Protein AF-A0A191HV98-F1 (afdb_monomer_lite)

Secondary structure (DSSP, 8-state):
-EEE--SHHHHHHHT-GGGGGGT----EEEES-TTTTT-EETTEEEEEGGGHHHHTTT--

Radius of gyration: 11.13 Å; chains: 1; bounding box: 24×17×32 Å

Sequence (60 aa):
MAIIGAGHLGGALLAYSGFGDRGFYTSAIFDADKSKIGTEIGGLIVEDISNFKTITKREK

pLDDT: mean 88.93, std 8.84, range [46.75, 97.38]

Foldseek 3Di:
DEAEDPDPVSLVVLVDCVCVVVVHHYPAYEYCDPVQQQPDGNNHGHHHPVCVVVVVVVVD

Structure (mmCIF, N/CA/C/O backbone):
data_AF-A0A191HV98-F1
#
_entry.id   AF-A0A191HV98-F1
#
loop_
_atom_site.group_PDB
_atom_site.id
_atom_site.type_symbol
_atom_site.label_atom_id
_atom_site.label_alt_id
_atom_site.label_comp_id
_atom_site.label_asym_id
_atom_site.label_entity_id
_atom_site.label_seq_id
_atom_site.pdbx_PDB_ins_code
_atom_site.Cartn_x
_atom_site.Cartn_y
_atom_site.Cartn_z
_atom_site.occupancy
_atom_site.B_iso_or_equiv
_atom_site.auth_seq_id
_atom_site.auth_comp_id
_atom_site.auth_asym_id
_atom_site.auth_atom_id
_atom_site.pdbx_PDB_model_num
ATOM 1 N N . MET A 1 1 ? -3.441 -1.365 -10.429 1.00 88.88 1 MET A N 1
ATOM 2 C CA . MET A 1 1 ? -3.291 -2.631 -9.660 1.00 88.88 1 MET A CA 1
ATOM 3 C C . MET A 1 1 ? -3.083 -2.276 -8.195 1.00 88.88 1 MET A C 1
ATOM 5 O O . MET A 1 1 ? -2.566 -1.200 -7.938 1.00 88.88 1 MET A O 1
ATOM 9 N N . ALA A 1 2 ? -3.477 -3.122 -7.244 1.00 91.25 2 ALA A N 1
ATOM 10 C CA . ALA A 1 2 ? -3.241 -2.861 -5.823 1.00 91.25 2 ALA A CA 1
ATOM 11 C C . ALA A 1 2 ? -2.494 -4.024 -5.165 1.00 91.25 2 ALA A C 1
ATOM 13 O O . ALA A 1 2 ? -2.720 -5.180 -5.526 1.00 91.25 2 ALA A O 1
ATOM 14 N N . ILE A 1 3 ? -1.631 -3.713 -4.200 1.00 93.62 3 ILE A N 1
ATOM 15 C CA . ILE A 1 3 ? -0.906 -4.696 -3.386 1.00 93.62 3 ILE A CA 1
ATOM 16 C C . ILE A 1 3 ? -1.499 -4.703 -1.976 1.00 93.62 3 ILE A C 1
ATOM 18 O O . ILE A 1 3 ? -1.726 -3.649 -1.387 1.00 93.62 3 ILE A O 1
ATOM 22 N N . ILE A 1 4 ? -1.743 -5.894 -1.427 1.00 95.00 4 ILE A N 1
ATOM 23 C CA . ILE A 1 4 ? -2.176 -6.076 -0.038 1.00 95.00 4 ILE A CA 1
ATOM 24 C C . ILE A 1 4 ? -1.029 -6.747 0.721 1.00 95.00 4 ILE A C 1
ATOM 26 O O . ILE A 1 4 ? -0.660 -7.881 0.419 1.00 95.00 4 ILE A O 1
ATOM 30 N N . GLY A 1 5 ? -0.473 -6.028 1.692 1.00 94.56 5 GLY A N 1
ATOM 31 C CA . GLY A 1 5 ? 0.696 -6.391 2.485 1.00 94.56 5 GLY A CA 1
ATOM 32 C C . GLY A 1 5 ? 1.947 -5.616 2.064 1.00 94.56 5 GLY A C 1
ATOM 33 O O . GLY A 1 5 ? 2.584 -5.939 1.063 1.00 94.56 5 GLY A O 1
ATOM 34 N N . ALA A 1 6 ? 2.369 -4.658 2.888 1.00 94.25 6 ALA A N 1
ATOM 35 C CA . ALA A 1 6 ? 3.603 -3.879 2.776 1.00 94.25 6 ALA A CA 1
ATOM 36 C C . ALA A 1 6 ? 4.775 -4.572 3.499 1.00 94.25 6 ALA A C 1
ATOM 38 O O . ALA A 1 6 ? 5.500 -3.994 4.310 1.00 94.25 6 ALA A O 1
ATOM 39 N N . GLY A 1 7 ? 4.919 -5.880 3.283 1.00 91.69 7 GLY A N 1
ATOM 40 C CA . GLY A 1 7 ? 6.073 -6.660 3.740 1.00 91.69 7 GLY A CA 1
ATOM 41 C C . GLY A 1 7 ? 7.194 -6.694 2.699 1.00 91.69 7 GLY A C 1
ATOM 42 O O . GLY A 1 7 ? 7.090 -6.079 1.641 1.00 91.69 7 GLY A O 1
ATOM 43 N N . HIS A 1 8 ? 8.235 -7.491 2.953 1.00 93.06 8 HIS A N 1
ATOM 44 C CA . HIS A 1 8 ? 9.351 -7.680 2.016 1.00 93.06 8 HIS A CA 1
ATOM 45 C C . HIS A 1 8 ? 8.890 -8.048 0.598 1.00 93.06 8 HIS A C 1
ATOM 47 O O . HIS A 1 8 ? 9.387 -7.490 -0.375 1.00 93.06 8 HIS A O 1
ATOM 53 N N . LEU A 1 9 ? 7.902 -8.942 0.477 1.00 91.06 9 LEU A N 1
ATOM 54 C CA . LEU A 1 9 ? 7.365 -9.336 -0.824 1.00 91.06 9 LEU A CA 1
ATOM 55 C C . LEU A 1 9 ? 6.571 -8.204 -1.491 1.00 91.06 9 LEU A C 1
ATOM 57 O O . LEU A 1 9 ? 6.744 -7.970 -2.680 1.00 91.06 9 LEU A O 1
ATOM 61 N N . GLY A 1 10 ? 5.742 -7.478 -0.735 1.00 90.50 10 GLY A N 1
ATOM 62 C CA . GLY A 1 10 ? 5.003 -6.328 -1.262 1.00 90.50 10 GLY A CA 1
ATOM 63 C C . GLY A 1 10 ? 5.934 -5.237 -1.788 1.00 90.50 10 GLY A C 1
ATOM 64 O O . GLY A 1 10 ? 5.733 -4.733 -2.890 1.00 90.50 10 GLY A O 1
ATOM 65 N N . GLY A 1 11 ? 7.011 -4.949 -1.051 1.00 89.44 11 GLY A N 1
ATOM 66 C CA . GLY A 1 11 ? 8.070 -4.042 -1.496 1.00 89.44 11 GLY A CA 1
ATOM 67 C C . GLY A 1 11 ? 8.815 -4.552 -2.735 1.00 89.44 11 GLY A C 1
ATOM 68 O O . GLY A 1 11 ? 9.039 -3.790 -3.672 1.00 89.44 11 GLY A O 1
ATOM 69 N N . ALA A 1 12 ? 9.142 -5.847 -2.793 1.00 90.56 12 ALA A N 1
ATOM 70 C CA . ALA A 1 12 ? 9.786 -6.444 -3.965 1.00 90.56 12 ALA A CA 1
ATOM 71 C C . ALA A 1 12 ? 8.898 -6.379 -5.220 1.00 90.56 12 ALA A C 1
ATOM 73 O O . ALA A 1 12 ? 9.396 -6.124 -6.314 1.00 90.56 12 ALA A O 1
ATOM 74 N N . LEU A 1 13 ? 7.584 -6.564 -5.066 1.00 89.69 13 LEU A N 1
ATOM 75 C CA . LEU A 1 13 ? 6.618 -6.441 -6.159 1.00 89.69 13 LEU A CA 1
ATOM 76 C C . LEU A 1 13 ? 6.467 -4.991 -6.638 1.00 89.69 13 LEU A C 1
ATOM 78 O O . LEU A 1 13 ? 6.310 -4.778 -7.837 1.00 89.69 13 LEU A O 1
ATOM 82 N N . LEU A 1 14 ? 6.557 -4.003 -5.739 1.00 87.38 14 LEU A N 1
ATOM 83 C CA . LEU A 1 14 ? 6.591 -2.583 -6.115 1.00 87.38 14 LEU A CA 1
ATOM 84 C C . LEU A 1 14 ? 7.841 -2.219 -6.919 1.00 87.38 14 LEU A C 1
ATOM 86 O O . LEU A 1 14 ? 7.754 -1.452 -7.872 1.00 87.38 14 LEU A O 1
ATOM 90 N N . ALA A 1 15 ? 8.994 -2.783 -6.558 1.00 83.88 15 ALA A N 1
ATOM 91 C CA . ALA A 1 15 ? 10.257 -2.540 -7.252 1.00 83.88 15 ALA A CA 1
ATOM 92 C C . ALA A 1 15 ? 10.371 -3.281 -8.600 1.00 83.88 15 ALA A C 1
ATOM 94 O O . ALA A 1 15 ? 11.319 -3.057 -9.354 1.00 83.88 15 ALA A O 1
ATOM 95 N N . TYR A 1 16 ? 9.437 -4.182 -8.914 1.00 85.62 16 TYR A N 1
ATOM 96 C CA . TYR A 1 16 ? 9.501 -5.000 -10.117 1.00 85.62 16 TYR A CA 1
ATOM 97 C C . TYR A 1 16 ? 8.936 -4.264 -11.343 1.00 85.62 16 TYR A C 1
ATOM 99 O O . TYR A 1 16 ? 7.724 -4.186 -11.552 1.00 85.62 16 TYR A O 1
ATOM 107 N N . SER A 1 17 ? 9.831 -3.781 -12.210 1.00 75.81 17 SER A N 1
ATOM 108 C CA . SER A 1 17 ? 9.487 -3.031 -13.430 1.00 75.81 17 SER A CA 1
ATOM 109 C C . SER A 1 17 ? 8.669 -3.829 -14.453 1.00 75.81 17 SER A C 1
ATOM 111 O O . SER A 1 17 ? 7.885 -3.250 -15.203 1.00 75.81 17 SER A O 1
ATOM 113 N N . GLY A 1 18 ? 8.770 -5.163 -14.445 1.00 81.44 18 GLY A N 1
ATOM 114 C CA . GLY A 1 18 ? 8.096 -6.019 -15.424 1.00 81.44 18 GLY A CA 1
ATOM 115 C C . GLY A 1 18 ? 6.562 -6.006 -15.343 1.00 81.44 18 GLY A C 1
ATOM 116 O O . GLY A 1 18 ? 5.905 -6.542 -16.236 1.00 81.44 18 GLY A O 1
ATOM 117 N N . PHE A 1 19 ? 5.948 -5.450 -14.292 1.00 81.25 19 PHE A N 1
ATOM 118 C CA . PHE A 1 19 ? 4.502 -5.177 -14.299 1.00 81.25 19 PHE A CA 1
ATOM 119 C C . PHE A 1 19 ? 4.163 -3.935 -15.131 1.00 81.25 19 PHE A C 1
ATOM 121 O O . PHE A 1 19 ? 3.241 -3.994 -15.948 1.00 81.25 19 PHE A O 1
ATOM 128 N N . GLY A 1 20 ? 4.956 -2.866 -15.002 1.00 80.50 20 GLY A N 1
ATOM 129 C CA . GLY A 1 20 ? 4.809 -1.643 -15.793 1.00 80.50 20 GLY A CA 1
ATOM 130 C C . GLY A 1 20 ? 4.962 -1.902 -17.292 1.00 80.50 20 GLY A C 1
ATOM 131 O O . GLY A 1 20 ? 4.125 -1.458 -18.071 1.00 80.50 20 GLY A O 1
ATOM 132 N N . ASP A 1 21 ? 5.934 -2.732 -17.684 1.00 84.12 21 ASP A N 1
ATOM 133 C CA . ASP A 1 21 ? 6.170 -3.112 -19.091 1.00 84.12 21 ASP A CA 1
ATOM 134 C C . ASP A 1 21 ? 4.979 -3.845 -19.738 1.00 84.12 21 ASP A C 1
ATOM 136 O O . ASP A 1 21 ? 4.841 -3.883 -20.959 1.00 84.12 21 ASP A O 1
ATOM 140 N N . ARG A 1 22 ? 4.093 -4.429 -18.920 1.00 84.62 22 ARG A N 1
ATOM 141 C CA . ARG A 1 22 ? 2.863 -5.112 -19.356 1.00 84.62 22 ARG A CA 1
ATOM 142 C C . ARG A 1 22 ? 1.606 -4.251 -19.185 1.00 84.62 22 ARG A C 1
ATOM 144 O O . ARG A 1 22 ? 0.501 -4.765 -19.324 1.00 84.62 22 ARG A O 1
ATOM 151 N N . GLY A 1 23 ? 1.766 -2.962 -18.881 1.00 84.31 23 GLY A N 1
ATOM 152 C CA . GLY A 1 23 ? 0.668 -2.015 -18.674 1.00 84.31 23 GLY A CA 1
ATOM 153 C C . GLY A 1 23 ? -0.002 -2.106 -17.300 1.00 84.31 23 GLY A C 1
ATOM 154 O O . GLY A 1 23 ? -1.056 -1.508 -17.092 1.00 84.31 23 GLY A O 1
ATOM 155 N N . PHE A 1 24 ? 0.585 -2.836 -16.347 1.00 83.75 24 PHE A N 1
ATOM 156 C CA . PHE A 1 24 ? 0.057 -2.970 -14.991 1.00 83.75 24 PHE A CA 1
ATOM 157 C C . PHE A 1 24 ? 0.852 -2.103 -14.019 1.00 83.75 24 PHE A C 1
ATOM 159 O O . PHE A 1 24 ? 1.818 -2.547 -13.405 1.00 83.75 24 PHE A O 1
ATOM 166 N N . TYR A 1 25 ? 0.409 -0.864 -13.837 1.00 85.31 25 TYR A N 1
ATOM 167 C CA . TYR A 1 25 ? 0.958 0.015 -12.808 1.00 85.31 25 TYR A CA 1
ATOM 168 C C . TYR A 1 25 ? 0.268 -0.236 -11.464 1.00 85.31 25 TYR A C 1
ATOM 170 O O . TYR A 1 25 ? -0.962 -0.387 -11.380 1.00 85.31 25 TYR A O 1
ATOM 178 N N . THR A 1 26 ? 1.059 -0.309 -10.397 1.00 88.69 26 THR A N 1
ATOM 179 C CA . THR A 1 26 ? 0.530 -0.345 -9.032 1.00 88.69 26 THR A CA 1
ATOM 180 C C . THR A 1 26 ? 0.087 1.061 -8.650 1.00 88.69 26 THR A C 1
ATOM 182 O O . THR A 1 26 ? 0.879 1.990 -8.717 1.00 88.69 26 THR A O 1
ATOM 185 N N . SER A 1 27 ? -1.183 1.211 -8.284 1.00 89.31 27 SER A N 1
ATOM 186 C CA . SER A 1 27 ? -1.807 2.486 -7.918 1.00 89.31 27 SER A CA 1
ATOM 187 C C . SER A 1 27 ? -2.071 2.605 -6.417 1.00 89.31 27 SER A C 1
ATOM 189 O O . SER A 1 27 ? -2.297 3.699 -5.920 1.00 89.31 27 SER A O 1
ATOM 191 N N . ALA A 1 28 ? -2.037 1.495 -5.674 1.00 92.69 28 ALA A N 1
ATOM 192 C CA . ALA A 1 28 ? -2.239 1.508 -4.230 1.00 92.69 28 ALA A CA 1
ATOM 193 C C . ALA A 1 28 ? -1.526 0.340 -3.539 1.00 92.69 28 ALA A C 1
ATOM 195 O O . ALA A 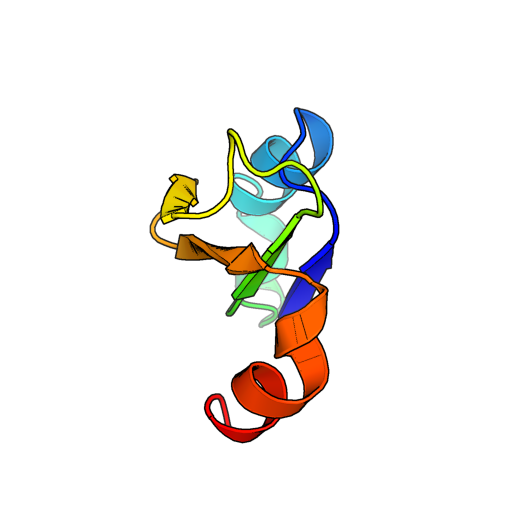1 28 ? -1.398 -0.754 -4.102 1.00 92.69 28 ALA A O 1
ATOM 196 N N . ILE A 1 29 ? -1.126 0.556 -2.288 1.00 94.88 29 ILE A N 1
ATOM 197 C CA . ILE A 1 29 ? -0.634 -0.481 -1.384 1.00 94.88 29 ILE A CA 1
ATOM 198 C C . ILE A 1 29 ? -1.343 -0.3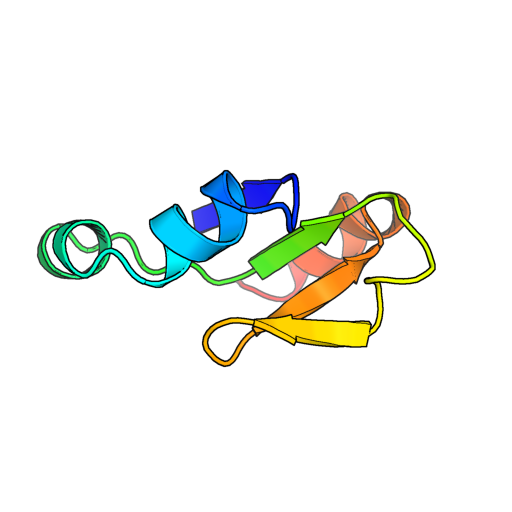60 -0.036 1.00 94.88 29 ILE A C 1
ATOM 200 O O . ILE A 1 29 ? -1.517 0.738 0.480 1.00 94.88 29 ILE A O 1
ATOM 204 N N . PHE A 1 30 ? -1.770 -1.494 0.516 1.00 96.31 30 PHE A N 1
ATOM 205 C CA . PHE A 1 30 ? -2.506 -1.565 1.775 1.00 96.31 30 PHE A CA 1
ATOM 206 C C . PHE A 1 30 ? -1.787 -2.460 2.782 1.00 96.31 30 PHE A C 1
ATOM 208 O O . PHE A 1 30 ? -1.205 -3.472 2.395 1.00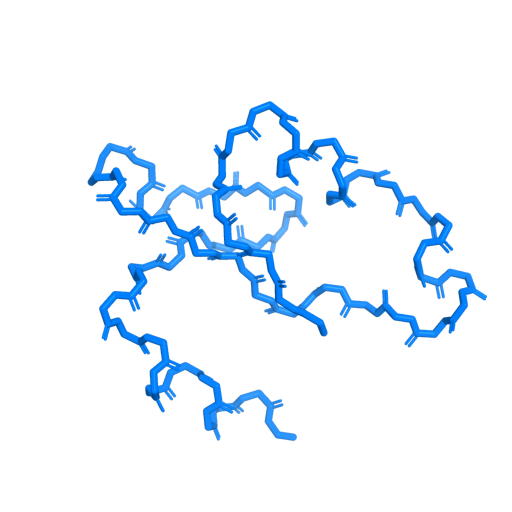 96.31 30 PHE A O 1
ATOM 215 N N . ASP A 1 31 ? -1.884 -2.158 4.073 1.00 97.12 31 ASP A N 1
ATOM 216 C CA . ASP A 1 31 ? -1.469 -3.060 5.157 1.00 97.12 31 ASP A CA 1
ATOM 217 C C . ASP A 1 31 ? -2.449 -2.941 6.344 1.00 97.12 31 ASP A C 1
ATOM 219 O O . ASP A 1 31 ? -3.254 -2.010 6.420 1.00 97.12 31 ASP A O 1
ATOM 223 N N . ALA A 1 32 ? -2.426 -3.921 7.245 1.00 97.38 32 ALA A N 1
ATOM 224 C CA . ALA A 1 32 ? -3.162 -3.895 8.511 1.00 97.38 32 ALA A CA 1
ATOM 225 C C . ALA A 1 32 ? -2.269 -3.462 9.690 1.00 97.38 32 ALA A C 1
ATOM 227 O O . ALA A 1 32 ? -2.771 -3.118 10.762 1.00 97.38 32 ALA A O 1
ATOM 228 N N . ASP A 1 33 ? -0.946 -3.495 9.514 1.00 97.06 33 ASP A N 1
ATOM 229 C CA . ASP A 1 33 ? 0.016 -3.066 10.520 1.00 97.06 33 ASP A CA 1
ATOM 230 C C . ASP A 1 33 ? 0.041 -1.535 10.642 1.00 97.06 33 ASP 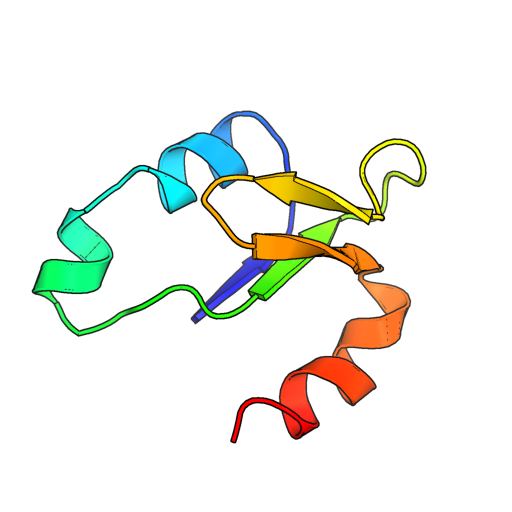A C 1
ATOM 232 O O . ASP A 1 33 ? 0.537 -0.818 9.770 1.00 97.06 33 ASP A O 1
ATOM 236 N N . LYS A 1 34 ? -0.451 -1.034 11.780 1.00 95.94 34 LYS A N 1
ATOM 237 C CA . LYS A 1 34 ? -0.493 0.399 12.105 1.00 95.94 34 LYS A CA 1
ATOM 238 C C . LYS A 1 34 ? 0.871 1.078 12.100 1.00 95.94 34 LYS A C 1
ATOM 240 O O . LYS A 1 34 ? 0.918 2.287 11.919 1.00 95.94 34 LYS A O 1
ATOM 245 N N . SER A 1 35 ? 1.960 0.336 12.306 1.00 96.44 35 SER A N 1
ATOM 246 C CA . SER A 1 35 ? 3.310 0.905 12.241 1.00 96.44 35 SER A CA 1
ATOM 247 C C . SER A 1 35 ? 3.749 1.237 10.812 1.00 96.44 35 SER A C 1
ATOM 249 O O . SER A 1 35 ? 4.636 2.065 10.622 1.00 96.44 35 SER A O 1
ATOM 251 N N . LYS A 1 36 ? 3.121 0.609 9.811 1.00 95.31 36 LYS A N 1
ATOM 252 C CA . LYS A 1 36 ? 3.425 0.815 8.392 1.00 95.31 36 LYS A CA 1
ATOM 253 C C . LYS A 1 36 ? 2.454 1.762 7.711 1.00 95.31 36 LYS A C 1
ATOM 255 O O . LYS A 1 36 ? 2.830 2.392 6.727 1.00 95.31 36 LYS A O 1
ATOM 260 N N . ILE A 1 37 ? 1.216 1.847 8.188 1.00 96.81 37 ILE A N 1
ATOM 261 C CA . ILE A 1 37 ? 0.213 2.750 7.615 1.00 96.81 37 ILE A CA 1
ATOM 262 C C . ILE A 1 37 ? 0.738 4.194 7.660 1.00 96.81 37 ILE A C 1
ATOM 264 O O . ILE A 1 37 ? 1.229 4.659 8.687 1.00 96.81 37 ILE A O 1
ATOM 268 N N . GLY A 1 38 ? 0.653 4.893 6.526 1.00 96.31 38 GLY A N 1
ATOM 269 C CA . GLY A 1 38 ? 1.185 6.245 6.336 1.00 96.31 38 GLY A CA 1
ATOM 270 C C . GLY A 1 38 ? 2.663 6.310 5.932 1.00 96.31 38 GLY A C 1
ATOM 271 O O . GLY A 1 38 ? 3.142 7.393 5.606 1.00 96.31 38 GLY A O 1
ATOM 272 N N . THR A 1 39 ? 3.387 5.185 5.920 1.00 96.00 39 THR A N 1
ATOM 273 C CA . THR A 1 39 ? 4.751 5.131 5.365 1.00 96.00 39 THR A CA 1
ATOM 274 C C . THR A 1 39 ? 4.723 5.097 3.839 1.00 96.00 39 THR A C 1
ATOM 276 O O . THR A 1 39 ? 3.716 4.723 3.237 1.00 96.00 39 THR A O 1
ATOM 279 N N . GLU A 1 40 ? 5.831 5.486 3.210 1.00 93.44 40 GLU A N 1
ATOM 280 C CA . GLU A 1 40 ? 5.980 5.468 1.756 1.00 93.44 40 GLU A CA 1
ATOM 281 C C . GLU A 1 40 ? 6.848 4.285 1.312 1.00 93.44 40 GLU A C 1
ATOM 283 O O . GLU A 1 40 ? 7.946 4.073 1.833 1.00 93.44 40 GLU A O 1
ATOM 288 N N . ILE A 1 41 ? 6.372 3.523 0.325 1.00 89.62 41 ILE A N 1
ATOM 289 C CA . ILE A 1 41 ? 7.133 2.454 -0.329 1.00 89.62 41 ILE A CA 1
ATOM 290 C C . ILE A 1 41 ? 6.959 2.598 -1.837 1.00 89.62 41 ILE A C 1
ATOM 292 O O . ILE A 1 41 ? 5.844 2.546 -2.351 1.00 89.62 41 ILE A O 1
ATOM 296 N N . GLY A 1 42 ? 8.070 2.766 -2.559 1.00 86.31 42 GLY A N 1
ATOM 297 C CA . GLY A 1 42 ? 8.048 2.857 -4.022 1.00 86.31 42 GLY A CA 1
ATOM 298 C C . GLY A 1 42 ? 7.202 4.018 -4.560 1.00 86.31 42 GLY A C 1
ATOM 299 O O . GLY A 1 42 ? 6.562 3.858 -5.594 1.00 86.31 42 GLY A O 1
ATOM 300 N N . GLY A 1 43 ? 7.159 5.154 -3.852 1.00 88.75 43 GLY A N 1
ATOM 301 C CA . GLY A 1 43 ? 6.371 6.329 -4.244 1.00 88.75 43 GLY A CA 1
ATOM 302 C C . GLY A 1 43 ? 4.882 6.262 -3.893 1.00 88.75 43 GLY A C 1
ATOM 303 O O . GLY A 1 43 ? 4.141 7.181 -4.232 1.00 88.75 43 GLY A O 1
ATOM 304 N N . LEU A 1 44 ? 4.424 5.190 -3.234 1.00 91.62 44 LEU A N 1
ATOM 305 C CA . LEU A 1 44 ? 3.039 5.025 -2.793 1.00 91.62 44 LEU A CA 1
ATOM 306 C C . LEU A 1 44 ? 2.948 5.039 -1.268 1.00 91.62 44 LEU A C 1
ATOM 308 O O . LEU A 1 44 ? 3.763 4.419 -0.580 1.00 91.62 44 LEU A O 1
ATOM 312 N N . ILE A 1 45 ? 1.915 5.700 -0.749 1.00 94.88 45 ILE A N 1
A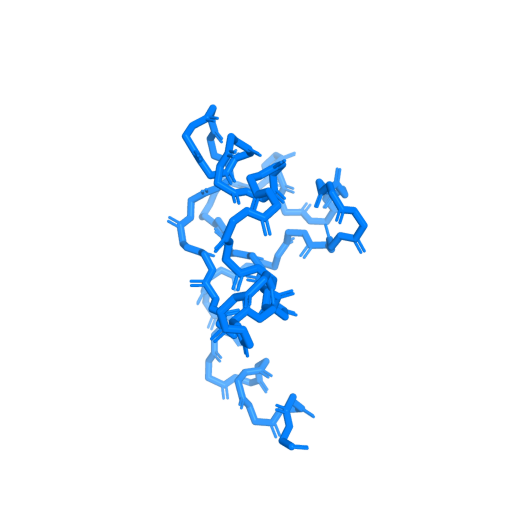TOM 313 C CA . ILE A 1 45 ? 1.586 5.678 0.676 1.00 94.88 45 ILE A CA 1
ATOM 314 C C . ILE A 1 45 ? 0.878 4.364 1.014 1.00 94.88 45 ILE A C 1
ATOM 316 O O . ILE A 1 45 ? -0.033 3.933 0.304 1.00 94.88 45 ILE A O 1
ATOM 320 N N . VAL A 1 46 ? 1.297 3.730 2.108 1.00 95.94 46 VAL A N 1
ATOM 321 C CA . VAL A 1 4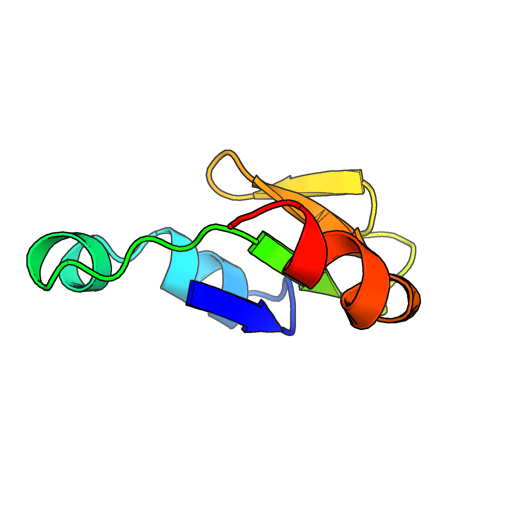6 ? 0.642 2.542 2.658 1.00 95.94 46 VAL A CA 1
ATOM 322 C C . VAL A 1 46 ? -0.665 2.948 3.325 1.00 95.94 46 VAL A C 1
ATOM 324 O O . VAL A 1 46 ? -0.678 3.597 4.371 1.00 95.94 46 VAL A O 1
ATOM 327 N N . GLU A 1 47 ? -1.768 2.535 2.716 1.00 96.44 47 GLU A N 1
ATOM 328 C CA . GLU A 1 47 ? -3.123 2.794 3.188 1.00 96.44 47 GLU A CA 1
ATOM 329 C C . GLU A 1 47 ? -3.594 1.715 4.172 1.00 96.44 47 GLU A C 1
ATOM 331 O O . GLU A 1 47 ? -3.202 0.546 4.105 1.00 96.44 47 GLU A O 1
ATOM 336 N N . ASP A 1 48 ? -4.497 2.093 5.073 1.00 97.12 48 ASP A N 1
ATOM 337 C CA . ASP A 1 48 ? -5.180 1.121 5.927 1.00 97.12 48 ASP A CA 1
ATOM 338 C C . ASP A 1 48 ? -6.121 0.253 5.076 1.00 97.12 48 ASP A C 1
ATOM 340 O O . ASP A 1 48 ? -6.982 0.763 4.348 1.00 97.12 48 ASP A O 1
ATOM 344 N N . ILE A 1 49 ? -5.999 -1.073 5.182 1.00 95.94 49 ILE A N 1
ATOM 345 C CA . ILE A 1 49 ? -6.859 -2.015 4.451 1.00 95.94 49 ILE A CA 1
ATOM 346 C C . ILE A 1 49 ? -8.356 -1.842 4.766 1.00 95.94 49 ILE A C 1
ATOM 348 O O . ILE A 1 49 ? -9.207 -2.121 3.919 1.00 95.94 49 ILE A O 1
ATOM 352 N N . SER A 1 50 ? -8.715 -1.328 5.943 1.00 95.69 50 SER A N 1
ATOM 353 C CA . SER A 1 50 ? -10.107 -1.013 6.289 1.00 95.69 50 SER A CA 1
ATOM 354 C C . SER A 1 50 ? -10.711 0.077 5.391 1.00 95.69 50 SER A C 1
ATOM 356 O O . SER A 1 50 ? -11.917 0.061 5.126 1.00 95.69 50 SER A O 1
ATOM 358 N N . ASN A 1 51 ? -9.876 0.955 4.824 1.00 92.19 51 ASN A N 1
ATOM 359 C CA . ASN A 1 51 ? -10.284 2.018 3.905 1.00 92.19 51 ASN A CA 1
ATOM 360 C C . ASN A 1 51 ? -10.379 1.561 2.441 1.00 92.19 51 ASN A C 1
ATOM 362 O O . ASN A 1 51 ? -10.713 2.369 1.569 1.00 92.19 51 ASN A O 1
ATOM 366 N N . PHE A 1 52 ? -10.154 0.274 2.145 1.00 91.25 52 PHE A N 1
ATOM 367 C CA . PHE A 1 52 ? -10.104 -0.271 0.783 1.00 91.25 52 PHE A CA 1
ATOM 368 C C . PHE A 1 52 ? -11.284 0.163 -0.103 1.00 91.25 52 PHE A C 1
ATOM 370 O O . PHE A 1 52 ? -11.093 0.605 -1.236 1.00 91.25 52 PHE A O 1
ATOM 377 N N . LYS A 1 53 ? -12.522 0.106 0.412 1.00 88.94 53 LYS A N 1
ATOM 378 C CA . LYS A 1 53 ? -13.728 0.500 -0.349 1.00 88.94 53 LYS A CA 1
ATOM 379 C C . LYS A 1 53 ? -13.759 1.982 -0.726 1.00 88.94 53 LYS A C 1
ATOM 381 O O . LYS A 1 53 ? -14.394 2.341 -1.715 1.00 88.94 53 LYS A O 1
ATOM 386 N N . THR A 1 54 ? -13.145 2.833 0.087 1.00 89.12 54 THR A N 1
ATOM 387 C CA . THR A 1 54 ? -13.092 4.279 -0.136 1.00 89.12 54 THR A CA 1
ATOM 388 C C . THR A 1 54 ? -11.991 4.608 -1.136 1.00 89.12 54 THR A C 1
ATOM 390 O O . THR A 1 54 ? -12.239 5.325 -2.103 1.00 89.12 54 THR A O 1
ATOM 393 N N . ILE A 1 55 ? -10.805 4.021 -0.951 1.00 85.31 55 ILE A N 1
ATOM 394 C CA . ILE A 1 55 ? -9.629 4.274 -1.793 1.00 85.31 55 ILE A CA 1
ATOM 395 C C . ILE A 1 55 ? -9.834 3.742 -3.218 1.00 85.31 55 ILE A C 1
ATOM 397 O O . ILE A 1 55 ? -9.592 4.459 -4.184 1.00 85.31 55 ILE A O 1
ATOM 401 N N . THR A 1 56 ? -10.394 2.540 -3.380 1.00 84.31 56 THR A N 1
ATOM 402 C CA . THR A 1 56 ? -10.638 1.946 -4.714 1.00 84.31 56 THR A CA 1
ATOM 403 C C . THR A 1 56 ? -11.632 2.718 -5.584 1.00 84.31 56 THR A C 1
ATOM 405 O O . THR A 1 56 ? -11.678 2.506 -6.792 1.00 84.31 56 THR A O 1
ATOM 408 N N . LYS A 1 57 ? -12.426 3.627 -5.008 1.00 80.19 57 LYS A N 1
ATOM 409 C CA . LYS A 1 57 ? -13.332 4.505 -5.766 1.00 80.19 57 LYS A CA 1
ATOM 410 C C . LYS A 1 57 ? -12.674 5.802 -6.237 1.00 80.19 57 LYS A C 1
ATOM 412 O O . LYS A 1 57 ? -13.246 6.467 -7.096 1.00 80.19 57 LYS A O 1
ATOM 417 N N . ARG A 1 58 ? -11.532 6.176 -5.651 1.00 68.50 58 ARG A N 1
ATOM 418 C CA . ARG A 1 58 ? -10.799 7.417 -5.942 1.00 68.50 58 ARG A CA 1
ATOM 419 C C . ARG A 1 58 ? -9.929 7.295 -7.196 1.00 68.50 58 ARG A C 1
ATOM 421 O O . ARG A 1 58 ? -9.849 8.241 -7.963 1.00 68.50 58 ARG A O 1
ATOM 428 N N . GLU A 1 59 ? -9.350 6.117 -7.402 1.00 61.53 59 GLU A N 1
ATOM 429 C CA . GLU A 1 59 ? -8.376 5.794 -8.457 1.00 61.53 59 GLU A CA 1
ATOM 430 C C . GLU A 1 59 ? -9.039 5.355 -9.784 1.00 61.53 59 GLU A C 1
ATOM 432 O O . GLU A 1 59 ? -8.654 4.341 -10.366 1.00 61.53 59 GLU A O 1
ATOM 437 N N . LYS A 1 60 ? -10.098 6.048 -10.223 1.00 46.75 60 LYS A N 1
ATOM 438 C CA . LYS A 1 60 ? -10.890 5.652 -11.402 1.00 46.75 60 LYS A CA 1
ATOM 439 C C . LYS A 1 60 ? -10.317 6.143 -12.726 1.00 46.75 60 LYS A C 1
ATOM 441 O O . LYS A 1 60 ? -9.959 7.337 -12.795 1.00 46.75 60 LYS A O 1
#